Protein 8B4J (pdb70)

Solvent-accessible surface area: 7121 Å² total

Secondary structure (DSSP, 8-state):
-----TTHHHHHHH-HHHHH---S-EEEEEE----GGGGEEEEE-SSEEEEEEE-HHHHHHHHHHT--TT-EEEEEEEEEEEETTTTEEEEEEEEEEEEESSPPPS-SSPEEHHHHHHT-TTT--/--TTHHHHHHSS--

B-factor: mean 38.3, std 18.47, range [15.5, 118.21]

Nearest PDB structures (foldseek):
  8b4k-assembly2_B  TM=9.965E-01  e=1.216E-24  Saccharomyces cerevisiae
  5omb-assembly1_A  TM=9.905E-01  e=1.294E-24  Saccharomyces cerevisiae S288C
  5omb-assembly1_B  TM=9.896E-01  e=1.216E-24  Saccharomyces cerevisiae S288C
  8b4k-assembly3_C  TM=9.968E-01  e=9.413E-24  Saccharomyces cerevisiae
  5m1x-assembly1_A  TM=9.620E-01  e=3.463E-23  Saccharomyces cerevisiae S288C

Structure (mmCIF, N/CA/C/O backbone):
data_8B4J
#
_entry.id   8B4J
#
_cell.length_a   39.996
_cell.length_b   39.996
_cell.length_c   282.062
_cell.angle_alpha   90.000
_cell.angle_beta   90.000
_cell.angle_gamma   120.000
#
_symmetry.space_group_name_H-M   'P 65 2 2'
#
loop_
_entity.id
_entity.type
_entity.pdbx_description
1 polymer 'Replication factor A protein 1'
2 polymer 'DNA damage checkpoint protein LCD1'
3 non-polymer 1,2-ETHANEDIOL
4 non-polymer 'ZINC ION'
5 water water
#
loop_
_atom_site.group_PDB
_atom_site.id
_atom_site.type_symbol
_atom_site.label_atom_id
_atom_site.label_alt_id
_atom_site.label_comp_id
_atom_site.label_asym_id
_atom_site.label_entity_id
_atom_site.label_seq_id
_atom_site.pdbx_PDB_ins_code
_atom_site.Cartn_x
_atom_site.Cartn_y
_atom_site.Cartn_z
_atom_site.occupancy
_atom_site.B_iso_or_equiv
_atom_site.auth_seq_id
_atom_site.auth_comp_id
_atom_site.auth_asym_id
_atom_site.auth_atom_id
_atom_site.pdbx_PDB_model_num
ATOM 1 N N . SER A 1 5 ? 12.66457 22.00347 10.94314 1.000 88.51691 3 SER O N 1
ATOM 2 C CA . SER A 1 5 ? 12.82347 21.15064 9.76564 1.000 84.06252 3 SER O CA 1
ATOM 3 C C . SER A 1 5 ? 11.81377 21.56759 8.69273 1.000 77.54427 3 SER O C 1
ATOM 4 O O . SER A 1 5 ? 12.19724 21.96823 7.58297 1.000 81.73461 3 SER O O 1
ATOM 11 N N . VAL A 1 6 ? 10.53502 21.46064 9.05799 1.000 66.53467 4 VAL O N 1
ATOM 12 C CA . VAL A 1 6 ? 9.40054 21.84085 8.23166 1.000 58.47501 4 VAL O CA 1
ATOM 13 C C . VAL A 1 6 ? 8.34055 22.47551 9.08003 1.000 52.55437 4 VAL O C 1
ATOM 14 O O . VAL A 1 6 ? 8.12960 22.10661 10.25717 1.000 57.02514 4 VAL O O 1
ATOM 27 N N . GLN A 1 7 ? 7.58447 23.37017 8.44213 1.000 43.70755 5 GLN O N 1
ATOM 28 C CA . GLN A 1 7 ? 6.76312 24.17032 9.33213 1.000 39.66146 5 GLN O CA 1
ATOM 29 C C . GLN A 1 7 ? 5.31453 23.56892 9.33640 1.000 35.27481 5 GLN O C 1
ATOM 30 O O . GLN A 1 7 ? 4.61677 23.50841 8.29755 1.000 34.58633 5 GLN O O 1
ATOM 44 N N . LEU A 1 8 ? 4.81418 23.18495 10.51550 1.000 33.29711 6 LEU O N 1
ATOM 45 C CA . LEU A 1 8 ? 3.44304 22.68297 10.55431 1.000 29.41379 6 LEU O CA 1
ATOM 46 C C . LEU A 1 8 ? 2.43971 23.83752 10.55807 1.000 27.23799 6 LEU O C 1
ATOM 47 O O . LEU A 1 8 ? 2.76644 24.96684 10.89722 1.000 30.30010 6 LEU O O 1
ATOM 63 N N . SER A 1 9 ? 1.19194 23.52713 10.19745 1.000 25.08961 7 SER O N 1
ATOM 64 C CA . SER A 1 9 ? 0.11349 24.52047 10.23585 1.000 22.29657 7 SER O CA 1
ATOM 65 C C . SER A 1 9 ? -0.39603 24.65646 11.67489 1.000 21.30450 7 SER O C 1
ATOM 66 O O . SER A 1 9 ? -1.43108 24.11302 12.05666 1.000 22.62781 7 SER O O 1
ATOM 74 N N . ARG A 1 10 ? 0.37184 25.40682 12.46874 1.000 26.39046 8 ARG O N 1
ATOM 75 C CA . ARG A 1 10 ? 0.15860 25.40520 13.90932 1.000 25.69411 8 ARG O CA 1
ATOM 76 C C . ARG A 1 10 ? -1.25061 25.82200 14.29836 1.000 22.83592 8 ARG O C 1
ATOM 77 O O . ARG A 1 10 ? -1.71658 26.90204 13.94316 1.000 24.93138 8 ARG O O 1
ATOM 98 N N . GLY A 1 11 ? -1.89763 24.97441 15.09373 1.000 23.91024 9 GLY O N 1
ATOM 99 C CA . GLY A 1 11 ? -3.21849 25.30038 15.58112 1.000 26.51335 9 GLY O CA 1
ATOM 100 C C . GLY A 1 11 ? -4.30783 25.14971 14.54900 1.000 23.10336 9 GLY O C 1
ATOM 101 O O . GLY A 1 11 ? -5.46351 25.48448 14.82222 1.000 23.42830 9 GLY O O 1
ATOM 105 N N . ASP A 1 12 ? -4.00145 24.63221 13.36851 1.000 20.43323 10 ASP O N 1
ATOM 106 C CA . ASP A 1 12 ? -5.00779 24.64936 12.31558 1.000 20.15344 10 ASP O CA 1
ATOM 107 C C . ASP A 1 12 ? -6.21831 23.79319 12.66332 1.000 19.83374 10 ASP O C 1
ATOM 108 O O . ASP A 1 12 ? -7.32926 24.05292 12.15984 1.000 18.17765 10 ASP O O 1
ATOM 117 N N . PHE A 1 13 ? -6.04538 22.74361 13.47517 1.000 19.00792 11 PHE O N 1
ATOM 118 C CA . PHE A 1 13 ? -7.22246 21.95498 13.81933 1.000 18.70284 11 PHE O CA 1
ATOM 119 C C . PHE A 1 13 ? -8.24891 22.83698 14.54902 1.000 20.20887 11 PHE O C 1
ATOM 120 O O . PHE A 1 13 ? -9.48009 22.65439 14.41325 1.000 18.67520 11 PHE O O 1
ATOM 137 N N . HIS A 1 14 ? -7.76722 23.77576 15.36658 1.000 20.41124 12 HIS O N 1
ATOM 138 C CA . HIS A 1 14 ? -8.64114 24.71148 16.04416 1.000 19.69738 12 HIS O CA 1
ATOM 139 C C . HIS A 1 14 ? -9.36523 25.57893 15.01494 1.000 21.23938 12 HIS O C 1
ATOM 140 O O . HIS A 1 14 ? -10.57135 25.81671 15.12904 1.000 22.22821 12 HIS O O 1
ATOM 154 N N . SER A 1 15 ? -8.63576 26.08330 14.02091 1.000 20.04055 13 SER O N 1
ATOM 155 C CA . SER A 1 15 ? -9.25861 26.86093 12.94400 1.000 18.46038 13 SER O CA 1
ATOM 156 C C . SER A 1 15 ? -10.33258 26.09691 12.20920 1.000 18.71683 13 SER O C 1
ATOM 157 O O . SER A 1 15 ? -11.40951 26.64628 11.91383 1.000 18.56153 13 SER O O 1
ATOM 165 N N . ILE A 1 16 ? -10.05988 24.83694 11.87161 1.000 18.40170 14 ILE O N 1
ATOM 166 C CA . ILE A 1 16 ? -11.02966 24.06829 11.09921 1.000 18.29883 14 ILE O CA 1
ATOM 167 C C . ILE A 1 16 ? -12.37504 24.05033 11.80330 1.000 19.42614 14 ILE O C 1
ATOM 168 O O . ILE A 1 16 ? -13.42442 24.08405 11.16089 1.000 20.47649 14 ILE O O 1
ATOM 184 N N . PHE A 1 17 ? -12.38111 23.91843 13.13901 1.000 17.86492 15 PHE O N 1
ATOM 185 C CA . PHE A 1 17 ? -13.63139 23.71775 13.84736 1.000 20.83841 15 PHE O CA 1
ATOM 186 C C . PHE A 1 17 ? -14.16152 24.98060 14.49938 1.000 24.40667 15 PHE O C 1
ATOM 187 O O . PHE A 1 17 ? -15.21024 24.91384 15.14104 1.000 27.36625 15 PHE O O 1
ATOM 204 N N . THR A 1 18 ? -13.50971 26.13730 14.31261 1.000 23.50184 16 THR O N 1
ATOM 205 C CA . THR A 1 18 ? -14.02549 27.40146 14.83931 1.000 20.57091 16 THR O CA 1
ATOM 206 C C . THR A 1 18 ? -14.28992 28.44405 13.75922 1.000 27.10835 16 THR O C 1
ATOM 207 O O . THR A 1 18 ? -14.96730 29.43619 14.04914 1.000 30.06992 16 THR O O 1
ATOM 218 N N . ASN A 1 19 ? -13.76316 28.27694 12.54906 1.000 25.10479 17 ASN O N 1
ATOM 219 C CA . ASN A 1 19 ? -13.90781 29.25871 11.46964 1.000 24.31631 17 ASN O CA 1
ATOM 220 C C . ASN A 1 19 ? -14.64021 28.59734 10.30658 1.000 25.14068 17 ASN O C 1
ATOM 221 O O . ASN A 1 19 ? -14.17410 27.58312 9.80389 1.000 21.49324 17 ASN O O 1
ATOM 232 N N . LYS A 1 20 ? -15.77577 29.16767 9.88334 1.000 24.79574 18 LYS O N 1
ATOM 233 C CA . LYS A 1 20 ? -16.56926 28.45071 8.89444 1.000 26.94308 18 LYS O CA 1
ATOM 234 C C . LYS A 1 20 ? -15.89314 28.41362 7.53054 1.000 26.22259 18 LYS O C 1
ATOM 235 O O . LYS A 1 20 ? -15.98866 27.39468 6.84176 1.000 23.80437 18 LYS O O 1
ATOM 254 N N . GLN A 1 21 ? -15.13921 29.44921 7.14590 1.000 25.22234 19 GLN O N 1
ATOM 255 C CA . GLN A 1 21 ? -14.39836 29.37734 5.88546 1.000 30.82074 19 GLN O CA 1
ATOM 256 C C . GLN A 1 21 ? -13.41773 28.20394 5.87498 1.000 22.94886 19 GLN O C 1
ATOM 257 O O . GLN A 1 21 ? -13.29968 27.48440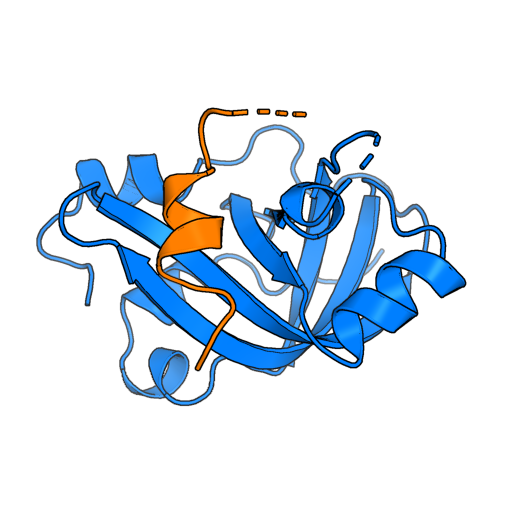 4.87667 1.000 23.61890 19 GLN O O 1
ATOM 261 N N . ARG A 1 22 ? -12.68758 27.98956 6.97985 1.000 23.64443 20 ARG O N 1
ATOM 262 C CA . ARG A 1 22 ? -11.74589 26.88114 7.07234 1.000 18.29229 20 ARG O CA 1
ATOM 263 C C . ARG A 1 22 ? -12.47384 25.54419 7.12339 1.000 18.19366 20 ARG O C 1
ATOM 264 O O . ARG A 1 22 ? -12.04698 24.57089 6.48374 1.000 18.08648 20 ARG O O 1
ATOM 285 N N . TYR A 1 23 ? -13.56403 25.46998 7.88807 1.000 18.91418 21 TYR O N 1
ATOM 286 C CA . TYR A 1 23 ? -14.37261 24.26048 7.93597 1.000 17.81147 21 TYR O CA 1
ATOM 287 C C . TYR A 1 23 ? -14.80964 23.84305 6.54488 1.000 18.32403 21 TYR O C 1
ATOM 288 O O . TYR A 1 23 ? -14.81147 22.65700 6.21044 1.000 19.40924 21 TYR O O 1
ATOM 306 N N . ASP A 1 24 ? -15.22268 24.81155 5.73084 1.000 19.08564 22 ASP O N 1
ATOM 307 C CA . ASP A 1 24 ? -15.74445 24.52783 4.41108 1.000 20.57909 22 ASP O CA 1
ATOM 308 C C . ASP A 1 24 ? -14.67039 24.14105 3.42158 1.000 21.77345 22 ASP O C 1
ATOM 309 O O . ASP A 1 24 ? -15.01683 23.62360 2.36311 1.000 24.09763 22 ASP O O 1
ATOM 318 N N . ASN A 1 25 ? -13.38784 24.36194 3.71498 1.000 20.39066 23 ASN O N 1
ATOM 319 C CA . ASN A 1 25 ? -12.30281 23.94674 2.81145 1.000 20.84532 23 ASN O CA 1
ATOM 320 C C . ASN A 1 25 ? -11.04868 23.65281 3.62196 1.000 17.68897 23 ASN O C 1
ATOM 321 O O . ASN A 1 25 ? -10.08074 24.42740 3.61837 1.000 21.75759 23 ASN O O 1
ATOM 332 N N . PRO A 1 26 ? -11.04185 22.55210 4.35389 1.000 17.94058 24 PRO O N 1
ATOM 333 C CA . PRO A 1 26 ? -9.98476 22.28348 5.33477 1.000 17.15729 24 PRO O CA 1
ATOM 334 C C . PRO A 1 26 ? -8.78621 21.57986 4.71207 1.000 20.46553 24 PRO O C 1
ATOM 335 O O . PRO A 1 26 ? -8.38433 20.48600 5.12306 1.000 19.26944 24 PRO O O 1
ATOM 346 N N . THR A 1 27 ? -8.21374 22.19847 3.70884 1.000 18.86755 25 THR O N 1
ATOM 347 C CA . THR A 1 27 ? -7.16280 21.57800 2.92747 1.000 17.52604 25 THR O CA 1
ATOM 348 C C . THR A 1 27 ? -5.93227 22.46904 2.95718 1.000 21.39355 25 THR O C 1
ATOM 349 O O . THR A 1 27 ? -5.96349 23.65160 3.34419 1.000 21.26116 25 THR O O 1
ATOM 360 N N . GLY A 1 28 ? -4.80766 21.84814 2.64869 1.000 18.02260 26 GLY O N 1
ATOM 361 C CA . GLY A 1 28 ? -3.52924 22.53063 2.57201 1.000 18.21750 26 GLY O CA 1
ATOM 362 C C . GLY A 1 28 ? -2.75337 22.54605 3.87715 1.000 16.65620 26 GLY O C 1
ATOM 363 O O . GLY A 1 28 ? -1.61302 23.05214 3.90458 1.000 20.51830 26 GLY O O 1
ATOM 367 N N . GLY A 1 29 ? -3.34445 22.03063 4.94706 1.000 19.03314 27 GLY O N 1
ATOM 368 C CA . GLY A 1 29 ? -2.66347 21.97803 6.20920 1.000 17.49378 27 GLY O CA 1
ATOM 369 C C . GLY A 1 29 ? -1.53401 20.97028 6.18842 1.000 18.15078 27 GLY O C 1
ATOM 370 O O . GLY A 1 29 ? -1.60860 19.90232 5.58465 1.000 19.36266 27 GLY O O 1
ATOM 374 N N . VAL A 1 30 ? -0.48065 21.33701 6.87794 1.000 17.40074 28 VAL O N 1
ATOM 375 C CA . VAL A 1 30 ? 0.70831 20.50426 7.04682 1.000 17.54095 28 VAL O CA 1
ATOM 376 C C . VAL A 1 30 ? 0.70744 20.00720 8.48823 1.000 20.44533 28 VAL O C 1
ATOM 377 O O . VAL A 1 30 ? 0.79632 20.80604 9.42989 1.000 18.67297 28 VAL O O 1
ATOM 390 N N . TYR A 1 31 ? 0.63982 18.68599 8.65084 1.000 16.47998 29 TYR O N 1
ATOM 391 C CA . TYR A 1 31 ? 0.43422 18.05155 9.94383 1.000 15.62078 29 TYR O CA 1
ATOM 392 C C . TYR A 1 31 ? 1.45051 16.93553 10.08621 1.000 18.37609 29 TYR O C 1
ATOM 393 O O . TYR A 1 31 ? 1.96028 16.39457 9.09796 1.000 19.97767 29 TYR O O 1
ATOM 411 N N . GLN A 1 32 ? 1.70885 16.54273 11.34072 1.000 18.75492 30 GLN O N 1
ATOM 412 C CA . GLN A 1 32 ? 2.61294 15.44956 11.61563 1.000 21.29244 30 GLN O CA 1
ATOM 413 C C . GLN A 1 32 ? 1.84075 14.25421 12.17094 1.000 19.77620 30 GLN O C 1
ATOM 414 O O . GLN A 1 32 ? 0.93988 14.40859 12.99743 1.000 24.03596 30 GLN O O 1
ATOM 428 N N . VAL A 1 33 ? 2.16602 13.06105 11.66105 1.000 20.82461 31 VAL O N 1
ATOM 429 C CA . VAL A 1 33 ? 1.51172 11.85014 12.17097 1.000 22.25326 31 VAL O CA 1
ATOM 430 C C . VAL A 1 33 ? 1.93350 11.64515 13.61848 1.000 26.25251 31 VAL O C 1
ATOM 431 O O . VAL A 1 33 ? 3.12283 11.61053 13.94839 1.000 25.65488 31 VAL O O 1
ATOM 444 N N . TYR A 1 34 ? 0.94885 11.54553 14.50742 1.000 24.86582 32 TYR O N 1
ATOM 445 C CA . TYR A 1 34 ? 1.14103 11.43725 15.95656 1.000 25.13079 32 TYR O CA 1
ATOM 446 C C . TYR A 1 34 ? 1.07140 9.99303 16.42819 1.000 29.52241 32 TYR O C 1
ATOM 447 O O . TYR A 1 34 ? 1.86870 9.57520 17.27936 1.000 31.03386 32 TYR O O 1
ATOM 465 N N . ASN A 1 35 ? 0.20788 9.18899 15.81359 1.000 28.91483 33 ASN O N 1
ATOM 466 C CA . ASN A 1 35 ? 0.13178 7.78314 16.15905 1.000 33.90386 33 ASN O CA 1
ATOM 467 C C . ASN A 1 35 ? -0.61594 7.05771 15.05778 1.000 31.84248 33 ASN O C 1
ATOM 468 O O . ASN A 1 35 ? -1.38937 7.66839 14.29627 1.000 27.48278 33 ASN O O 1
ATOM 472 N N . THR A 1 36 ? -0.33448 5.75884 14.95547 1.000 33.60561 34 THR O N 1
ATOM 473 C CA . THR A 1 36 ? -1.04494 4.87121 14.05482 1.000 33.24236 34 THR O CA 1
ATOM 474 C C . THR A 1 36 ? -1.34298 3.59960 14.82252 1.000 38.86012 34 THR O C 1
ATOM 475 O O . THR A 1 36 ? -0.72208 3.32572 15.84602 1.000 43.01230 34 THR O O 1
ATOM 486 N N . ARG A 1 37 ? -2.26725 2.81908 14.28758 1.000 39.23434 35 ARG O N 1
ATOM 487 C CA . ARG A 1 37 ? -2.73660 1.58225 14.90382 1.000 46.30269 35 ARG O CA 1
ATOM 488 C C . ARG A 1 37 ? -2.15965 0.39177 14.15110 1.000 51.72574 35 ARG O C 1
ATOM 489 O O . ARG A 1 37 ? -1.90411 0.46448 12.94670 1.000 52.00902 35 ARG O O 1
ATOM 510 N N . LYS A 1 38 ? -1.96390 -0.70896 14.86812 1.000 67.25667 36 LYS O N 1
ATOM 511 C CA . LYS A 1 38 ? -1.33473 -1.88580 14.28477 1.000 65.28305 36 LYS O CA 1
ATOM 512 C C . LYS A 1 38 ? -2.33159 -2.74509 13.51751 1.000 61.86123 36 LYS O C 1
ATOM 513 O O . LYS A 1 38 ? -3.43769 -3.00085 13.98585 1.000 63.31212 36 LYS O O 1
ATOM 517 N N . SER A 1 44 ? -10.78542 -4.40424 10.09482 1.000 74.53225 42 SER O N 1
ATOM 518 C CA . SER A 1 44 ? -9.62515 -4.03822 9.29491 1.000 73.02721 42 SER O CA 1
ATOM 519 C C . SER A 1 44 ? -9.60091 -2.53329 9.03437 1.000 73.62184 42 SER O C 1
ATOM 520 O O . SER A 1 44 ? -8.52541 -1.95383 8.88923 1.000 75.64134 42 SER O O 1
ATOM 527 N N . ASN A 1 45 ? -10.78152 -1.89930 8.96858 1.000 72.27380 43 ASN O N 1
ATOM 528 C CA . ASN A 1 45 ? -10.84319 -0.46951 8.66394 1.000 71.36781 43 ASN O CA 1
ATOM 529 C C . ASN A 1 45 ? -10.30858 0.39333 9.80697 1.000 66.24481 43 ASN O C 1
ATOM 530 O O . ASN A 1 45 ? -10.04921 1.58821 9.59574 1.000 57.76299 43 ASN O O 1
ATOM 541 N N . ARG A 1 46 ? -10.09799 -0.18766 10.99592 1.000 64.08359 44 ARG O N 1
ATOM 542 C CA . ARG A 1 46 ? -9.46848 0.56336 12.07847 1.000 55.11792 44 ARG O CA 1
ATOM 543 C C . ARG A 1 46 ? -8.05063 0.98801 11.74954 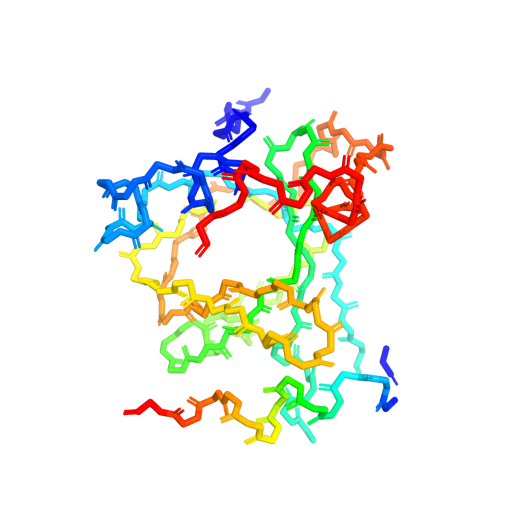1.000 50.21356 44 ARG O C 1
ATOM 544 O O . ARG A 1 46 ? -7.56732 1.97015 12.31728 1.000 47.75741 44 ARG O O 1
ATOM 565 N N . LYS A 1 47 ? -7.35429 0.26153 10.86349 1.000 61.13320 45 LYS O N 1
ATOM 566 C CA . LYS A 1 47 ? -6.00619 0.67824 10.47264 1.000 53.81757 45 LYS O CA 1
ATOM 567 C C . LYS A 1 47 ? -6.01313 2.09892 9.92498 1.000 50.56119 45 LYS O C 1
ATOM 568 O O . LYS A 1 47 ? -5.04864 2.85553 10.12010 1.000 45.10048 45 LYS O O 1
ATOM 572 N N . ASN A 1 48 ? -7.10572 2.49048 9.27178 1.000 43.45588 46 ASN O N 1
ATOM 573 C CA . ASN A 1 48 ? -7.13078 3.76451 8.57346 1.000 33.18935 46 ASN O CA 1
ATOM 574 C C . ASN A 1 48 ? -7.40557 4.94500 9.48684 1.000 28.83127 46 ASN O C 1
ATOM 575 O O . ASN A 1 48 ? -7.39109 6.08240 9.02796 1.000 26.34325 46 ASN O O 1
ATOM 586 N N . LEU A 1 49 ? -7.68034 4.70866 10.75700 1.000 30.58814 47 LEU O N 1
ATOM 587 C CA . LEU A 1 49 ? -7.85697 5.79182 11.70461 1.000 29.35096 47 LEU O CA 1
ATOM 588 C C . LEU A 1 49 ? -6.51240 6.09908 12.33897 1.000 28.61870 47 LEU O C 1
ATOM 589 O O . LEU A 1 49 ? -5.90861 5.21384 12.96571 1.000 32.84561 47 LEU O O 1
ATOM 605 N N . ILE A 1 50 ? -6.02965 7.33243 12.15517 1.000 25.87952 48 ILE O N 1
ATOM 606 C CA . ILE A 1 50 ? -4.73437 7.74583 12.66502 1.000 25.35398 48 ILE O CA 1
ATOM 607 C C . ILE A 1 50 ? -4.92098 8.96905 13.55360 1.000 24.13765 48 ILE O C 1
ATOM 608 O O . ILE A 1 50 ? -6.00373 9.54919 13.63534 1.000 24.28687 48 ILE O O 1
ATOM 624 N N . MET A 1 51 ? -3.85833 9.30350 14.28032 1.000 24.32364 49 MET O N 1
ATOM 625 C CA . MET A 1 51 ? -3.80511 10.54337 15.03815 1.000 23.18795 49 MET O CA 1
ATOM 626 C C . MET A 1 51 ? -2.79964 11.46339 14.37479 1.000 21.31324 49 MET O C 1
ATOM 627 O O . MET A 1 51 ? -1.70363 11.01951 14.01516 1.000 24.12004 49 MET O O 1
ATOM 641 N N . ILE A 1 52 ? -3.17669 12.74487 14.21450 1.000 20.48302 50 ILE O N 1
ATOM 642 C CA . ILE A 1 52 ? -2.32714 13.74812 13.57693 1.000 20.75806 50 ILE O CA 1
ATOM 643 C C . ILE A 1 52 ? -2.18173 14.94212 14.51862 1.000 21.32454 50 ILE O C 1
ATOM 644 O O . ILE A 1 52 ? -2.99010 15.15608 15.42784 1.000 21.80850 50 ILE O O 1
ATOM 660 N N . SER A 1 53 ? -1.11851 15.71249 14.29527 1.000 20.10545 51 SER O N 1
ATOM 661 C CA . SER A 1 53 ? -0.74552 16.82729 15.16833 1.000 21.31710 51 SER O CA 1
ATOM 662 C C . SER A 1 53 ? -0.51728 18.06442 14.31458 1.000 21.42474 51 SER O C 1
ATOM 663 O O . SER A 1 53 ? 0.07857 17.97963 13.22658 1.000 21.70089 51 SER O O 1
ATOM 671 N N . ASP A 1 54 ? -1.06089 19.20250 14.76227 1.000 20.60454 52 ASP O N 1
ATOM 672 C CA . ASP A 1 54 ? -0.76882 20.46515 14.08330 1.000 18.75176 52 ASP O CA 1
ATOM 673 C C . ASP A 1 54 ? 0.31932 21.25736 14.78652 1.000 22.71849 52 ASP O C 1
ATOM 674 O O . ASP A 1 54 ? 0.55831 22.42074 14.45008 1.000 25.25051 52 ASP O O 1
ATOM 683 N N . GLY A 1 55 ? 0.95405 20.67197 15.78853 1.000 20.80911 53 GLY O N 1
ATOM 684 C CA . GLY A 1 55 ? 1.98435 21.32767 16.53500 1.000 24.11884 53 GLY O CA 1
ATOM 685 C C . GLY A 1 55 ? 1.52147 21.84849 17.86311 1.000 27.20058 53 GLY O C 1
ATOM 686 O O . GLY A 1 55 ? 2.34042 21.99489 18.77882 1.000 30.93225 53 GLY O O 1
ATOM 690 N N . ILE A 1 56 ? 0.22867 22.06393 18.00023 1.000 24.00772 54 ILE O N 1
ATOM 691 C CA . ILE A 1 56 ? -0.38681 22.51593 19.23811 1.000 22.70975 54 ILE O CA 1
ATOM 692 C C . ILE A 1 56 ? -1.41215 21.49529 19.71000 1.000 22.93238 54 ILE O C 1
ATOM 693 O O . ILE A 1 56 ? -1.44878 21.11902 20.90580 1.000 27.29230 54 ILE O O 1
ATOM 709 N N . TYR A 1 57 ? -2.26847 21.03022 18.78149 1.000 21.61062 55 TYR O N 1
ATOM 710 C CA . TYR A 1 57 ? -3.33879 20.07843 19.04428 1.000 21.09968 55 TYR O CA 1
ATOM 711 C C . TYR A 1 57 ? -3.09194 18.78438 18.29235 1.000 21.85904 55 TYR O C 1
ATOM 712 O O . TYR A 1 57 ? -2.42480 18.78216 17.24830 1.000 21.94737 55 TYR O O 1
ATOM 730 N N . HIS A 1 58 ? -3.58261 17.67264 18.84222 1.000 21.94827 56 HIS O N 1
ATOM 731 C CA . HIS A 1 58 ? -3.69887 16.45762 18.03967 1.000 20.16586 56 HIS O CA 1
ATOM 732 C C . HIS A 1 58 ? -5.17062 16.07260 17.92440 1.000 21.67519 56 HIS O C 1
ATOM 733 O O . HIS A 1 58 ? -5.99305 16.38946 18.80247 1.000 20.81750 56 HIS O O 1
ATOM 747 N N . MET A 1 59 ? -5.48477 15.36551 16.84279 1.000 20.09865 57 MET O N 1
ATOM 748 C CA . MET A 1 59 ? -6.84875 14.94098 16.59571 1.000 20.30845 57 MET O CA 1
ATOM 749 C C . MET A 1 59 ? -6.83127 13.68023 15.74925 1.000 22.12552 57 MET O C 1
ATOM 750 O O . MET A 1 59 ? -5.82398 13.36140 15.10682 1.000 20.21824 57 MET O O 1
ATOM 764 N N . LYS A 1 60 ? -7.98495 13.00818 15.71287 1.000 20.47500 58 LYS O N 1
ATOM 765 C CA . LYS A 1 60 ? -8.14912 11.80855 14.90922 1.000 20.78447 58 LYS O CA 1
ATOM 766 C C . LYS A 1 60 ? -8.45285 12.14960 13.46583 1.000 19.81068 58 LYS O C 1
ATOM 767 O O . LYS A 1 60 ? -9.12351 13.14325 13.15690 1.000 18.74017 58 LYS O O 1
ATOM 786 N N . ALA A 1 61 ? -7.89781 11.34135 12.57492 1.000 18.88649 59 ALA O N 1
ATOM 787 C CA . ALA A 1 61 ? -8.14152 11.47187 11.15210 1.000 18.64672 59 ALA O CA 1
ATOM 788 C C . ALA A 1 61 ? -8.47492 10.11008 10.59779 1.000 21.36358 59 ALA O C 1
ATOM 789 O O . ALA A 1 61 ? -7.81648 9.13027 10.92980 1.000 23.15313 59 ALA O O 1
ATOM 796 N N . LEU A 1 62 ? -9.50226 10.02899 9.78156 1.000 18.13700 60 LEU O N 1
ATOM 797 C CA . LEU A 1 62 ? -9.86541 8.77904 9.10579 1.000 20.12383 60 LEU O CA 1
ATOM 798 C C . LEU A 1 62 ? -9.42815 8.89488 7.65437 1.000 19.99369 60 LEU O C 1
ATOM 799 O O . LEU A 1 62 ? -9.93209 9.74814 6.92436 1.000 20.02292 60 LEU O O 1
ATOM 815 N N . LEU A 1 63 ? -8.50295 8.03065 7.24332 1.000 19.87398 61 LEU O N 1
ATOM 816 C CA . LEU A 1 63 ? -8.05014 8.00022 5.86451 1.000 22.45713 61 LEU O CA 1
ATOM 817 C C . LEU A 1 63 ? -8.99512 7.15326 5.03008 1.000 22.95413 61 LEU O C 1
ATOM 818 O O . LEU A 1 63 ? -9.30952 6.00922 5.39642 1.000 25.72655 61 LEU O O 1
ATOM 834 N N . ARG A 1 64 ? -9.40881 7.69987 3.88197 1.000 22.18169 62 ARG O N 1
ATOM 835 C CA . ARG A 1 64 ? -10.30498 7.02442 2.94937 1.000 23.21535 62 ARG O CA 1
ATOM 836 C C . ARG A 1 64 ? -9.75597 7.13290 1.53513 1.000 25.81459 62 ARG O C 1
ATOM 837 O O . ARG A 1 64 ? -8.93213 7.99503 1.23869 1.000 24.71055 62 ARG O O 1
ATOM 858 N N . ASN A 1 65 ? -10.23306 6.24752 0.65171 1.000 26.81301 63 ASN O N 1
ATOM 859 C CA . ASN A 1 65 ? -9.95590 6.37800 -0.79241 1.000 32.93367 63 ASN O CA 1
ATOM 860 C C . ASN A 1 65 ? -8.45016 6.48190 -1.03388 1.000 26.86723 63 ASN O C 1
ATOM 861 O O . ASN A 1 65 ? -7.70475 5.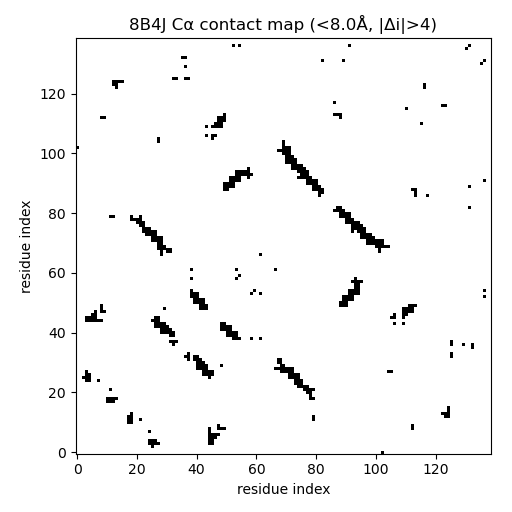58661 -0.59639 1.000 25.82803 63 ASN O O 1
ATOM 872 N N . GLN A 1 66 ? -7.98166 7.45503 -1.82992 1.000 26.75498 64 GLN O N 1
ATOM 873 C CA . GLN A 1 66 ? -6.56942 7.47833 -2.18807 1.000 30.07194 64 GLN O CA 1
ATOM 874 C C . GLN A 1 66 ? -5.69362 7.58906 -0.95591 1.000 26.02709 64 GLN O C 1
ATOM 875 O O . GLN A 1 66 ? -4.58479 7.05835 -0.95556 1.000 25.41379 64 GLN O O 1
ATOM 879 N N . ALA A 1 67 ? -6.15289 8.30370 0.09568 1.000 22.29274 65 ALA O N 1
ATOM 880 C CA . ALA A 1 67 ? -5.36479 8.41823 1.32282 1.000 21.72843 65 ALA O CA 1
ATOM 881 C C . ALA A 1 67 ? -5.17852 7.07733 2.02419 1.000 21.11118 65 ALA O C 1
ATOM 882 O O . ALA A 1 67 ? -4.09791 6.79438 2.57259 1.000 20.70212 65 ALA O O 1
ATOM 889 N N . ALA A 1 68 ? -6.19471 6.21947 1.98870 1.000 23.83308 66 ALA O N 1
ATOM 890 C CA . ALA A 1 68 ? -6.02253 4.87962 2.52472 1.000 23.50599 66 ALA O CA 1
ATOM 891 C C . ALA A 1 68 ? -5.05450 4.07039 1.65955 1.000 24.86763 66 ALA O C 1
ATOM 892 O O . ALA A 1 68 ? -4.28470 3.25887 2.18420 1.000 29.54175 66 ALA O O 1
ATOM 899 N N . SER A 1 69 ? -5.06994 4.27778 0.33780 1.000 27.33941 67 SER O N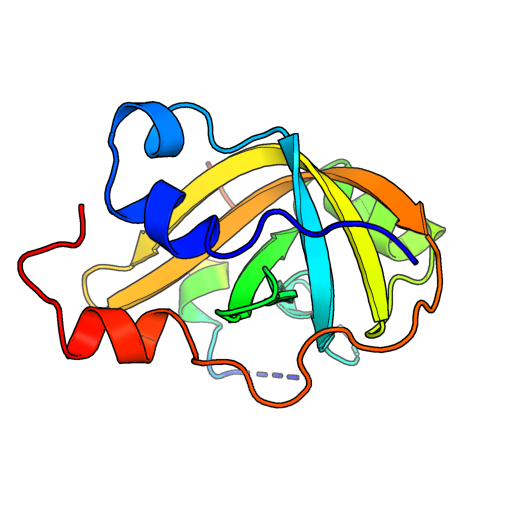 1
ATOM 900 C CA . SER A 1 69 ? -4.12990 3.53666 -0.49230 1.000 27.00569 67 SER O CA 1
ATOM 901 C C . SER A 1 69 ? -2.70706 3.97760 -0.20190 1.000 29.01590 67 SER O C 1
ATOM 902 O O . SER A 1 69 ? -1.78296 3.15486 -0.14667 1.000 30.55666 67 SER O O 1
ATOM 910 N N . LYS A 1 70 ? -2.51943 5.28200 -0.03743 1.000 25.21377 68 LYS O N 1
ATOM 911 C CA . LYS A 1 70 ? -1.20234 5.84322 0.20110 1.000 23.56551 68 LYS O CA 1
ATOM 912 C C . LYS A 1 70 ? -0.67856 5.44974 1.57110 1.000 25.90965 68 LYS O C 1
ATOM 913 O O . LYS A 1 70 ? 0.51314 5.18936 1.72578 1.000 26.58055 68 LYS O O 1
ATOM 932 N N . PHE A 1 71 ? -1.55789 5.35749 2.56742 1.000 25.11527 69 PHE O N 1
ATOM 933 C CA . PHE A 1 71 ? -1.15600 4.83284 3.87198 1.000 27.33691 69 PHE O CA 1
ATOM 934 C C . PHE A 1 71 ? -0.46708 3.48575 3.73177 1.000 29.41073 69 PHE O C 1
ATOM 935 O O . PHE A 1 71 ? 0.54571 3.22479 4.39398 1.000 35.29043 69 PHE O O 1
ATOM 952 N N . GLN A 1 72 ? -0.97610 2.61250 2.84895 1.000 29.52016 70 GLN O N 1
ATOM 953 C CA . GLN A 1 72 ? -0.35139 1.31351 2.64694 1.000 31.50745 70 GLN O CA 1
ATOM 954 C C . GLN A 1 72 ? 0.94475 1.45666 1.85761 1.000 31.41891 70 GLN O C 1
ATOM 955 O O . GLN A 1 72 ? 1.98859 0.89641 2.21837 1.000 35.17960 70 GLN O O 1
ATOM 969 N N . SER A 1 73 ? 0.89352 2.18641 0.75500 1.000 30.10738 71 SER O N 1
ATOM 970 C CA . SER A 1 73 ? 2.05336 2.18529 -0.12496 1.000 30.41332 71 SER O CA 1
ATOM 971 C C . SER A 1 73 ? 3.24139 2.91510 0.49677 1.000 33.79792 71 SER O C 1
ATOM 972 O O . SER A 1 73 ? 4.38980 2.56408 0.18760 1.000 35.00758 71 SER O O 1
ATOM 980 N N . MET A 1 74 ? 3.00164 3.87636 1.40813 1.000 31.09422 72 MET O N 1
ATOM 981 C CA . MET A 1 74 ? 4.08655 4.63286 2.03652 1.000 31.18206 72 MET O CA 1
ATOM 982 C C . MET A 1 74 ? 4.50785 4.13946 3.42377 1.000 32.72213 72 MET O C 1
ATOM 983 O O . MET A 1 74 ? 5.46827 4.67616 3.98131 1.000 36.64011 72 MET O O 1
ATOM 997 N N . GLU A 1 75 ? 3.82358 3.17165 4.02477 1.000 32.13973 73 GLU O N 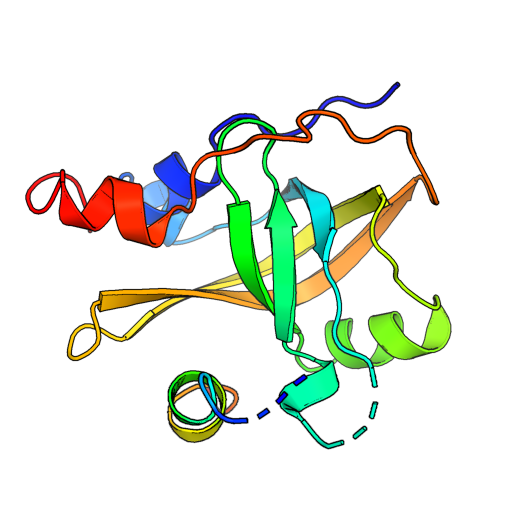1
ATOM 998 C CA . GLU A 1 75 ? 4.18636 2.71444 5.37530 1.000 29.13410 73 GLU O CA 1
ATOM 999 C C . GLU A 1 75 ? 4.20359 3.92054 6.33279 1.000 30.89166 73 GLU O C 1
ATOM 1000 O O . GLU A 1 75 ? 5.15202 4.14451 7.08196 1.000 33.35900 73 GLU O O 1
ATOM 1004 N N . LEU A 1 76 ? 3.13646 4.71873 6.24697 1.000 31.14316 74 LEU O N 1
ATOM 1005 C CA . LEU A 1 76 ? 2.98410 5.94813 7.02715 1.000 29.89033 74 LEU O CA 1
ATOM 1006 C C . LEU A 1 76 ? 3.09122 5.65630 8.52118 1.000 34.61037 74 LEU O C 1
ATOM 1007 O O . LEU A 1 76 ? 2.44545 4.73054 9.01420 1.000 32.39139 74 LEU O O 1
ATOM 1023 N N . GLN A 1 77 ? 3.89728 6.44964 9.24139 1.000 28.52373 75 GLN O N 1
ATOM 1024 C CA . GLN A 1 77 ? 4.17632 6.20857 10.65770 1.000 31.26915 75 GLN O CA 1
ATOM 1025 C C . GLN A 1 77 ? 4.29246 7.50229 11.45190 1.000 30.89519 75 GLN O C 1
ATOM 1026 O O . GLN A 1 77 ? 4.50134 8.58189 10.89481 1.000 29.49388 75 GLN O O 1
ATOM 1040 N N . ARG A 1 78 ? 4.18832 7.37531 12.78320 1.000 30.61631 76 ARG O N 1
ATOM 1041 C CA . ARG A 1 78 ? 4.42957 8.51204 13.67297 1.000 26.57286 76 ARG O CA 1
ATOM 1042 C C . ARG A 1 78 ? 5.72136 9.22629 13.27338 1.000 30.27139 76 ARG O C 1
ATOM 1043 O O . ARG A 1 78 ? 6.76138 8.58932 13.07137 1.000 32.04686 76 ARG O O 1
ATOM 1064 N N . GLY A 1 79 ? 5.64074 10.55293 13.12752 1.000 29.25849 77 GLY O N 1
ATOM 1065 C CA . GLY A 1 79 ? 6.75852 11.39103 12.76295 1.000 29.42922 77 GLY O CA 1
ATOM 1066 C C . GLY A 1 79 ? 6.69695 11.86392 11.32260 1.000 30.01831 77 GLY O C 1
ATOM 1067 O O . GLY A 1 79 ? 7.20258 12.94716 11.00863 1.000 27.88356 77 GLY O O 1
ATOM 1071 N N . ASP A 1 80 ? 6.08634 11.07253 10.45564 1.000 26.00589 78 ASP O N 1
ATOM 1072 C CA . ASP A 1 80 ? 5.86789 11.49984 9.06949 1.000 24.92548 78 ASP O CA 1
ATOM 1073 C C . ASP A 1 80 ? 5.09451 12.82482 9.01532 1.000 22.87416 78 ASP O C 1
ATOM 1074 O O . ASP A 1 80 ? 4.09899 13.02757 9.73709 1.000 23.47320 78 ASP O O 1
ATOM 1083 N N . ILE A 1 81 ? 5.47569 13.71564 8.08347 1.000 20.31765 79 ILE O N 1
ATOM 1084 C CA . ILE A 1 81 ? 4.76787 14.98139 7.89741 1.000 18.95748 79 ILE O CA 1
ATOM 1085 C C . ILE A 1 81 ? 4.04707 14.90716 6.56420 1.000 17.71923 79 ILE O C 1
ATOM 1086 O O . ILE A 1 81 ? 4.64752 14.47955 5.56684 1.000 18.69824 79 ILE O O 1
ATOM 1102 N N . ILE A 1 82 ? 2.75996 15.26323 6.56735 1.000 18.43355 80 ILE O N 1
ATOM 1103 C CA . ILE A 1 82 ? 1.90257 15.20264 5.39756 1.000 16.64699 80 ILE O CA 1
ATOM 1104 C C . ILE A 1 82 ? 1.22972 16.54398 5.17548 1.000 16.71307 80 ILE O C 1
ATOM 1105 O O . ILE A 1 82 ? 1.11875 17.37218 6.08461 1.000 19.00547 80 ILE O O 1
ATOM 1121 N N . ARG A 1 83 ? 0.75362 16.73996 3.94355 1.000 16.91925 81 ARG O N 1
ATOM 1122 C CA . ARG A 1 83 ? -0.07741 17.87721 3.59783 1.000 16.23475 81 ARG O CA 1
ATOM 1123 C C . ARG A 1 83 ? -1.40837 17.32965 3.13797 1.000 16.96087 81 ARG O C 1
ATOM 1124 O O . ARG A 1 83 ? -1.46904 16.54117 2.18391 1.000 19.31181 81 ARG O O 1
ATOM 1145 N N . VAL A 1 84 ? -2.46877 17.69997 3.82884 1.000 17.89840 82 VAL O N 1
ATOM 1146 C CA . VAL A 1 84 ? -3.80326 17.22664 3.45306 1.000 17.30218 82 VAL O CA 1
ATOM 1147 C C . VAL A 1 84 ? -4.30235 17.98760 2.22170 1.000 18.88883 82 VAL O C 1
ATOM 1148 O O . VAL A 1 84 ? -4.24375 19.22780 2.17614 1.000 20.19941 82 VAL O O 1
ATOM 1161 N N . ILE A 1 85 ? -4.77078 17.24729 1.19598 1.000 16.61141 83 ILE O N 1
ATOM 1162 C CA . ILE A 1 85 ? -5.18111 17.80787 -0.07925 1.000 17.28258 83 ILE O CA 1
ATOM 1163 C C . ILE A 1 85 ? -6.69554 17.77703 -0.26014 1.000 16.23725 83 ILE O C 1
ATOM 1164 O O . ILE A 1 85 ? -7.25452 18.66114 -0.92744 1.000 21.18191 83 ILE O O 1
ATOM 1180 N N . ILE A 1 86 ? -7.34562 16.69845 0.15788 1.000 16.97921 84 ILE O N 1
ATOM 1181 C CA . ILE A 1 86 ? -8.79791 16.53376 0.05087 1.000 18.62876 84 ILE O CA 1
ATOM 1182 C C . ILE A 1 86 ? -9.27636 16.06656 1.40422 1.000 16.92614 84 ILE O C 1
ATOM 1183 O O . ILE A 1 86 ? -8.85859 14.99808 1.86286 1.000 17.94684 84 ILE O O 1
ATOM 1199 N N . ALA A 1 87 ? -10.21957 16.80438 1.99051 1.000 16.11136 85 ALA O N 1
ATOM 1200 C CA . ALA A 1 87 ? -10.69220 16.47111 3.32584 1.000 17.17438 85 ALA O CA 1
ATOM 1201 C C . ALA A 1 87 ? -11.98445 17.19344 3.63780 1.000 16.40869 85 ALA O C 1
ATOM 1202 O O . ALA A 1 87 ? -12.36297 18.18067 3.00119 1.000 16.71639 85 ALA O O 1
ATOM 1209 N N . GLU A 1 88 ? -12.67976 16.64940 4.63490 1.000 16.33721 86 GLU O N 1
ATOM 1210 C CA . GLU A 1 88 ? -13.84223 17.30228 5.21957 1.000 16.60737 86 GLU O CA 1
ATOM 1211 C C . GLU A 1 88 ? -13.85733 17.05626 6.71298 1.000 16.66013 86 GLU O C 1
ATOM 1212 O O . GLU A 1 88 ? -13.40428 16.00831 7.16675 1.000 17.19852 86 GLU O O 1
ATOM 1224 N N . PRO A 1 89 ? -14.39194 17.99105 7.49451 1.000 16.76940 87 PRO O N 1
ATOM 1225 C CA . PRO A 1 89 ? -14.42743 17.78729 8.93699 1.000 19.14318 87 PRO O CA 1
ATOM 1226 C C . PRO A 1 89 ? -15.65959 16.95852 9.27744 1.000 18.52559 87 PRO O C 1
ATOM 1227 O O . PRO A 1 89 ? -16.67227 16.93504 8.55724 1.000 22.49355 87 PRO O O 1
ATOM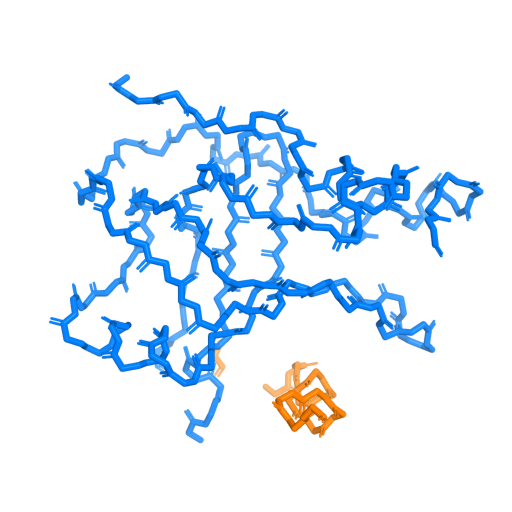 1238 N N . ALA A 1 90 ? -15.59734 16.34979 10.47313 1.000 19.47559 88 ALA O N 1
ATOM 1239 C CA . ALA A 1 90 ? -16.78398 15.70529 11.01715 1.000 20.69844 88 ALA O CA 1
ATOM 1240 C C . ALA A 1 90 ? -16.77775 15.84917 12.52863 1.000 22.62397 88 ALA O C 1
ATOM 1241 O O . ALA A 1 90 ? -15.74636 15.74383 13.18708 1.000 24.00418 88 ALA O O 1
ATOM 1248 N N . ILE A 1 91 ? -17.95871 16.10256 13.07223 1.000 26.34268 89 ILE O N 1
ATOM 1249 C CA . ILE A 1 91 ? -18.16396 16.12044 14.51772 1.000 26.78688 89 ILE O CA 1
ATOM 1250 C C . ILE A 1 91 ? -19.24278 15.10071 14.78318 1.000 33.40305 89 ILE O C 1
ATOM 1251 O O . ILE A 1 91 ? -20.35362 15.24304 14.25250 1.000 32.71907 89 ILE O O 1
ATOM 1267 N N . VAL A 1 92 ? -18.93076 14.06827 15.57236 1.000 32.80086 90 VAL O N 1
ATOM 1268 C CA . VAL A 1 92 ? -19.95184 13.14280 16.05904 1.000 40.10709 90 VAL O CA 1
ATOM 1269 C C . VAL A 1 92 ? -20.53557 13.82555 17.29186 1.000 42.18166 90 VAL O C 1
ATOM 1270 O O . VAL A 1 92 ? -19.96916 13.72829 18.38246 1.000 35.19900 90 VAL O O 1
ATOM 1283 N N . ARG A 1 93 ? -21.64036 14.57047 17.11937 1.000 41.31861 91 ARG O N 1
ATOM 1284 C CA . ARG A 1 93 ? -22.05508 15.48740 18.17463 1.000 41.24396 91 ARG O CA 1
ATOM 1285 C C . ARG A 1 93 ? -22.58707 14.73748 19.38272 1.000 39.16359 91 ARG O C 1
ATOM 1286 O O . ARG A 1 93 ? -22.47595 15.23713 20.49563 1.000 44.80511 91 ARG O O 1
ATOM 1307 N N . GLU A 1 94 ? -23.13799 13.53686 19.20219 1.000 40.70277 92 GLU O N 1
ATOM 1308 C CA . GLU A 1 94 ? -23.66957 12.84885 20.37372 1.000 46.41845 92 GLU O CA 1
ATOM 1309 C C . GLU A 1 94 ? -22.56968 12.19940 21.21932 1.000 41.00050 92 GLU O C 1
ATOM 1310 O O . GLU A 1 94 ? -22.83600 11.81212 22.36082 1.000 43.26301 92 GLU O O 1
ATOM 1322 N N . ARG A 1 95 ? -21.33602 12.09420 20.70219 1.000 38.03674 93 ARG O N 1
ATOM 1323 C CA . ARG A 1 95 ? -20.20979 11.59570 21.49868 1.000 41.40707 93 ARG O CA 1
ATOM 1324 C C . ARG A 1 95 ? -19.18574 12.72014 21.73686 1.000 41.14309 93 ARG O C 1
ATOM 1325 O O . ARG A 1 95 ? -18.17295 12.48952 22.40338 1.000 42.01462 93 ARG O O 1
ATOM 1346 N N . LYS A 1 96 ? -19.40390 13.90726 21.15770 1.000 38.04606 94 LYS O N 1
ATOM 1347 C CA . LYS A 1 96 ? -18.44347 15.02696 21.12853 1.000 37.83692 94 LYS O CA 1
ATOM 1348 C C . LYS A 1 96 ? -17.04410 14.60152 20.66805 1.000 40.24765 94 LYS O C 1
ATOM 1349 O O . LYS A 1 96 ? -16.03625 14.93237 21.30036 1.000 44.09568 94 LYS O O 1
ATOM 1368 N N . LYS A 1 97 ? -16.99402 13.84425 19.57787 1.000 29.49808 95 LYS O N 1
ATOM 1369 C CA . LYS A 1 97 ? -15.76649 13.37283 18.95426 1.000 26.26201 95 LYS O CA 1
ATOM 1370 C C . LYS A 1 97 ? -15.53501 14.16543 17.66844 1.000 29.24613 95 LYS O C 1
ATOM 1371 O O . LYS A 1 97 ? -16.47527 14.39969 16.89148 1.000 32.49257 95 LYS O O 1
ATOM 1390 N N . TYR A 1 98 ? -14.28717 14.56563 17.44364 1.000 22.14823 96 TYR O N 1
ATOM 1391 C CA . TYR A 1 98 ? -13.87055 15.33700 16.28395 1.000 20.14888 96 TYR O CA 1
ATOM 1392 C C . TYR A 1 98 ? -13.01154 14.46309 15.38523 1.000 20.79099 96 TYR O C 1
ATOM 1393 O O . TYR A 1 98 ? -12.16435 13.69713 15.86167 1.000 26.37521 96 TYR O O 1
ATOM 1411 N N . VAL A 1 99 ? -13.25813 14.52632 14.08534 1.000 20.56966 97 VAL O N 1
ATOM 1412 C CA . VAL A 1 99 ? -12.46333 13.74366 13.15457 1.000 20.60174 97 VAL O CA 1
ATOM 1413 C C . VAL A 1 99 ? -12.25383 14.55818 11.89006 1.000 18.44068 97 VAL O C 1
ATOM 1414 O O . VAL A 1 99 ? -13.13431 15.29259 11.43461 1.000 19.47726 97 VAL O O 1
ATOM 1427 N N . LEU A 1 100 ? -11.08643 14.39473 11.26544 1.000 18.28405 98 LEU O N 1
ATOM 1428 C CA . LEU A 1 100 ? -10.85793 14.91987 9.93688 1.000 16.62541 98 LEU O CA 1
ATOM 1429 C C . LEU A 1 100 ? -10.90373 13.73740 8.97663 1.000 17.07383 98 LEU O C 1
ATOM 1430 O O . LEU A 1 100 ? -10.10740 12.81741 9.10860 1.000 19.12746 98 LEU O O 1
ATOM 1446 N N . LEU A 1 101 ? -11.82372 13.76944 8.02647 1.000 17.18885 99 LEU O N 1
ATOM 1447 C CA . LEU A 1 101 ? -11.95113 12.71585 7.01944 1.000 18.54163 99 LEU O CA 1
ATOM 1448 C C . LEU A 1 101 ? -11.03829 13.11645 5.86270 1.000 18.45587 99 LEU O C 1
ATOM 1449 O O . LEU A 1 101 ? -11.29396 14.10642 5.17707 1.000 20.99435 99 LEU O O 1
ATOM 1465 N N . VAL A 1 102 ? -9.98871 12.34339 5.64479 1.000 17.73117 100 VAL O N 1
ATOM 1466 C CA . VAL A 1 102 ? -8.95033 12.70168 4.67246 1.000 17.61917 100 VAL O CA 1
ATOM 1467 C C . VAL A 1 102 ? -9.05183 11.75379 3.48580 1.000 20.21536 100 VAL O C 1
ATOM 1468 O O . VAL A 1 102 ? -8.84340 10.54805 3.62564 1.000 21.20219 100 VAL O O 1
ATOM 1481 N N . ASP A 1 103 ? -9.37689 12.28938 2.30907 1.000 19.10925 101 ASP O N 1
ATOM 1482 C CA . ASP A 1 103 ? -9.46729 11.49254 1.10544 1.000 20.50547 101 ASP O CA 1
ATOM 1483 C C . ASP A 1 103 ? -8.18661 11.52408 0.29017 1.000 19.98365 101 ASP O C 1
ATOM 1484 O O . ASP A 1 103 ? -8.01305 10.64873 -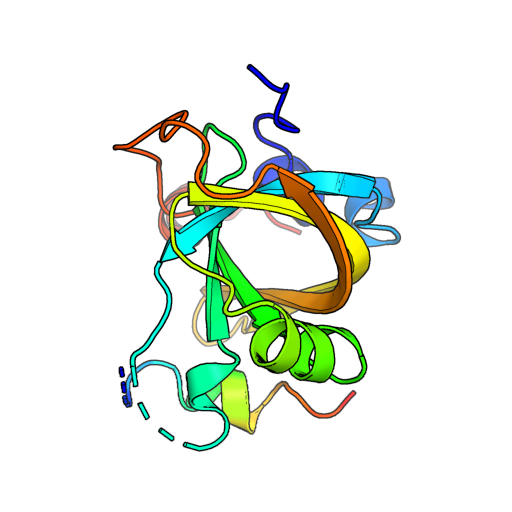0.55396 1.000 20.71566 101 ASP O O 1
ATOM 1493 N N . ASP A 1 104 ? -7.28381 12.49005 0.51927 1.000 19.25151 102 ASP O N 1
ATOM 1494 C CA . ASP A 1 104 ? -6.01657 12.47334 -0.21054 1.000 17.37203 102 ASP O CA 1
ATOM 1495 C C . ASP A 1 104 ? -5.06972 13.37303 0.55548 1.000 19.04173 102 ASP O C 1
ATOM 1496 O O . ASP A 1 104 ? -5.50072 14.35265 1.18616 1.000 17.14005 102 ASP O O 1
ATOM 1505 N N . PHE A 1 105 ? -3.77740 13.02283 0.50154 1.000 18.38807 103 PHE O N 1
ATOM 1506 C CA . PHE A 1 105 ? -2.72049 13.80896 1.11894 1.000 16.21093 103 PHE O CA 1
ATOM 1507 C C . PHE A 1 105 ? -1.45967 13.56678 0.32168 1.000 18.02855 103 PHE O C 1
ATOM 1508 O O . PHE A 1 105 ? -1.37971 12.63739 -0.50447 1.000 18.61836 103 PHE O O 1
ATOM 1525 N N . GLU A 1 106 ? -0.46677 14.39871 0.57324 1.000 18.92998 104 GLU O N 1
ATOM 1526 C CA . GLU A 1 106 ? 0.84567 14.12822 0.02257 1.000 18.60429 104 GLU O CA 1
ATOM 1527 C C . GLU A 1 106 ? 1.88293 14.08369 1.12601 1.000 17.10284 104 GLU O C 1
ATOM 1528 O O . GLU A 1 106 ? 1.73466 14.72050 2.19081 1.000 19.50060 104 GLU O O 1
ATOM 1540 N N . LEU A 1 107 ? 2.89594 13.26611 0.87416 1.000 21.91158 105 LEU O N 1
ATOM 1541 C CA . LEU A 1 107 ? 3.98570 13.11142 1.82517 1.000 20.06447 105 LEU O CA 1
ATOM 1542 C C . LEU A 1 107 ? 4.94740 14.27453 1.67479 1.000 20.98151 105 LEU O C 1
ATOM 1543 O O . LEU A 1 107 ? 5.45031 14.53700 0.57594 1.000 24.80428 105 LEU O O 1
ATOM 1559 N N . VAL A 1 108 ? 5.22331 14.95708 2.78076 1.000 18.54765 106 VAL O N 1
ATOM 1560 C CA . VAL A 1 108 ? 6.17318 16.03779 2.82281 1.000 18.70189 106 VAL O CA 1
ATOM 1561 C C . VAL A 1 108 ? 7.54518 15.55721 3.30138 1.000 20.56243 106 VAL O C 1
ATOM 1562 O O . VAL A 1 108 ? 8.55205 15.81115 2.66632 1.000 22.62286 106 VAL O O 1
ATOM 1575 N N . GLN A 1 109 ? 7.60595 14.87929 4.44937 1.000 22.34622 107 GLN O N 1
ATOM 1576 C CA . GLN A 1 109 ? 8.88097 14.43097 4.98398 1.000 26.11483 107 GLN O CA 1
ATOM 1577 C C . GLN A 1 109 ? 8.65507 13.16243 5.78248 1.000 25.06997 107 GLN O C 1
ATOM 1578 O O . GLN A 1 109 ? 7.77008 13.10941 6.63777 1.000 26.64599 107 GLN O O 1
ATOM 1592 N N . SER A 1 110 ? 9.46804 12.15315 5.52427 1.000 35.17415 108 SER O N 1
ATOM 1593 C CA . SER A 1 110 ? 9.39633 10.94651 6.32060 1.000 35.90962 108 SER O CA 1
ATOM 1594 C C . SER A 1 110 ? 10.21895 11.10043 7.58886 1.000 41.85656 108 SER O C 1
ATOM 1595 O O . SER A 1 110 ? 11.34562 11.61599 7.55756 1.000 39.94155 108 SER O O 1
ATOM 1603 N N . ARG A 1 111 ? 9.64243 10.64323 8.69943 1.000 39.31896 109 ARG O N 1
ATOM 1604 C CA . ARG A 1 111 ? 10.37580 10.40906 9.93997 1.000 46.37759 109 ARG O CA 1
ATOM 1605 C C . ARG A 1 111 ? 11.08052 11.67412 10.41600 1.000 48.97008 109 ARG O C 1
ATOM 1606 O O . ARG A 1 111 ? 12.25490 11.65776 10.79592 1.000 50.27277 109 ARG O O 1
ATOM 1610 N N . ALA A 1 112 ? 10.34831 12.78017 10.39934 1.000 40.85931 110 ALA O N 1
ATOM 1611 C CA . ALA A 1 112 ? 10.85381 14.02761 10.94695 1.000 41.11327 110 ALA O CA 1
ATOM 1612 C C . ALA A 1 112 ? 10.80193 13.98528 12.46753 1.000 45.14194 110 ALA 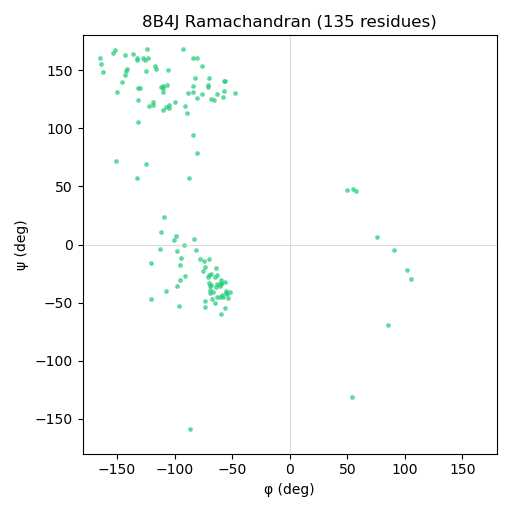O C 1
ATOM 1613 O O . ALA A 1 112 ? 9.99813 13.25965 13.06076 1.000 44.50371 110 ALA O O 1
ATOM 1620 N N . ASP A 1 113 ? 11.68873 14.75129 13.09960 1.000 47.65125 111 ASP O N 1
ATOM 1621 C CA . ASP A 1 113 ? 11.67890 14.81666 14.55213 1.000 48.93837 111 ASP O CA 1
ATOM 1622 C C . ASP A 1 113 ? 10.29177 15.26970 14.99295 1.000 45.08854 111 ASP O C 1
ATOM 1623 O O . ASP A 1 113 ? 9.68523 16.13956 14.35951 1.000 45.56296 111 ASP O O 1
ATOM 1632 N N . MET A 1 114 ? 9.77456 14.69015 16.07673 1.000 50.71637 112 MET O N 1
ATOM 1633 C CA . MET A 1 114 ? 8.44923 15.10263 16.52376 1.000 50.06904 112 MET O CA 1
ATOM 1634 C C . MET A 1 114 ? 8.48973 16.57058 16.93474 1.000 56.22011 112 MET O C 1
ATOM 1635 O O . MET A 1 114 ? 9.35178 16.99613 17.70984 1.000 55.66676 112 MET O O 1
ATOM 1649 N N . VAL A 1 115 ? 7.55112 17.34516 16.39285 1.000 54.88944 113 VAL O N 1
ATOM 1650 C CA . VAL A 1 115 ? 7.51264 18.78441 16.63535 1.000 62.78311 113 VAL O CA 1
ATOM 1651 C C . VAL A 1 115 ? 7.01959 19.08852 18.05124 1.000 55.90535 113 VAL O C 1
ATOM 1652 O O . VAL A 1 115 ? 7.65885 19.83909 18.79750 1.000 57.51929 113 VAL O O 1
ATOM 1665 N N . ASN A 1 116 ? 5.85967 18.55142 18.43363 1.000 53.17558 114 ASN O N 1
ATOM 1666 C CA . ASN A 1 116 ? 5.33067 18.73339 19.78626 1.000 64.61104 114 ASN O CA 1
ATOM 1667 C C . ASN A 1 116 ? 4.91308 17.36378 20.30897 1.000 65.90485 114 ASN O C 1
ATOM 1668 O O . ASN A 1 116 ? 3.87920 16.82584 19.89426 1.000 64.82273 114 ASN O O 1
ATOM 1679 N N . GLN A 1 117 ? 5.71280 16.80309 21.22117 1.000 61.27260 115 GLN O N 1
ATOM 1680 C CA . GLN A 1 117 ? 5.40627 15.49324 21.78171 1.000 60.44511 115 GLN O CA 1
ATOM 1681 C C . GLN A 1 117 ? 4.24500 15.53194 22.77236 1.000 68.57468 115 GLN O C 1
ATOM 1682 O O . GLN A 1 117 ? 3.63636 14.48540 23.03073 1.000 66.30348 115 GLN O O 1
ATOM 1686 N N . THR A 1 118 ? 3.90673 16.71167 23.31744 1.000 63.69871 116 THR O N 1
ATOM 1687 C CA . THR A 1 118 ? 2.90365 16.83321 24.37664 1.000 62.30215 116 THR O CA 1
ATOM 1688 C C . THR A 1 118 ? 1.83040 17.83686 23.94243 1.000 61.99287 116 THR O C 1
ATOM 1689 O O . THR A 1 118 ? 1.70829 18.93647 24.49609 1.000 66.82260 116 THR O O 1
ATOM 1700 N N . SER A 1 119 ? 1.04571 17.45369 22.95140 1.000 53.56223 117 SER O N 1
ATOM 1701 C CA . SER A 1 119 ? 0.01311 18.35324 22.48185 1.000 40.97985 117 SER O CA 1
ATOM 1702 C C . SER A 1 119 ? -1.30267 18.07563 23.20062 1.000 36.14662 117 SER O C 1
ATOM 1703 O O . SER A 1 119 ? -1.48860 17.05617 23.87189 1.000 38.22121 117 SER O O 1
ATOM 1711 N N . THR A 1 120 ? -2.23446 19.01072 23.02052 1.000 31.46307 118 THR O N 1
ATOM 1712 C CA . THR A 1 120 ? -3.56378 18.95563 23.60559 1.000 27.73653 118 THR O CA 1
ATOM 1713 C C . THR A 1 120 ? -4.49274 18.19454 22.67364 1.000 25.05099 118 THR O C 1
ATOM 1714 O O . THR A 1 120 ? -4.55026 18.47871 21.47113 1.000 25.47311 118 THR O O 1
ATOM 1725 N N . PHE A 1 121 ? -5.22288 17.22714 23.22481 1.000 27.42440 119 PHE O N 1
ATOM 1726 C CA . PHE A 1 121 ? -6.20515 16.51741 22.42191 1.000 24.69895 119 PHE O CA 1
ATOM 1727 C C . PHE A 1 121 ? -7.33214 17.47490 22.06819 1.000 23.13118 119 PHE O C 1
ATOM 1728 O O . PHE A 1 121 ? -7.93314 18.06427 22.96274 1.000 24.19521 119 PHE O O 1
ATOM 1745 N N . LEU A 1 122 ? -7.62097 17.61997 20.78247 1.000 21.87667 120 LEU O N 1
ATOM 1746 C CA . LEU A 1 122 ? -8.61822 18.59952 20.33918 1.000 21.09570 120 LEU O CA 1
ATOM 1747 C C . LEU A 1 122 ? -9.95691 18.40664 21.01437 1.000 23.18719 120 LEU O C 1
ATOM 1748 O O . LEU A 1 122 ? -10.58889 19.38374 21.45123 1.000 25.09353 120 LEU O O 1
ATOM 1764 N N . ASP A 1 123 ? -10.39403 17.15487 21.15980 1.000 23.75915 121 ASP O N 1
ATOM 1765 C CA . ASP A 1 123 ? -11.70474 16.92190 21.72460 1.000 23.13191 121 ASP O CA 1
ATOM 1766 C C . ASP A 1 123 ? -11.77031 17.42494 23.17795 1.000 26.25528 121 ASP O C 1
ATOM 1767 O O . ASP A 1 123 ? -12.84049 17.89138 23.61153 1.000 28.53016 121 ASP O O 1
ATOM 1776 N N . ASN A 1 124 ? -10.65427 17.32193 23.92908 1.000 25.79980 122 ASN O N 1
ATOM 1777 C CA . ASN A 1 124 ? -10.63508 17.81402 25.30930 1.000 24.70740 122 ASN O CA 1
ATOM 1778 C C . ASN A 1 124 ? -10.71204 19.32913 25.31558 1.000 24.74698 122 ASN O C 1
ATOM 1779 O O . ASN A 1 124 ? -11.43735 19.91092 26.13896 1.000 29.17391 122 ASN O O 1
ATOM 1790 N N . TYR A 1 125 ? -10.02303 19.98972 24.37276 1.000 28.01398 123 TYR O N 1
ATOM 1791 C CA . TYR A 1 125 ? -10.07987 21.44904 24.31289 1.000 24.53390 123 TYR O CA 1
ATOM 1792 C C . TYR A 1 125 ? -11.50125 21.93464 24.07103 1.000 24.82792 123 TYR O C 1
ATOM 1793 O O . TYR A 1 125 ? -11.98272 22.84987 24.76266 1.000 29.13463 123 TYR O O 1
ATOM 1811 N N . PHE A 1 126 ? -12.21713 21.30869 23.13388 1.000 25.75506 124 PHE O N 1
ATOM 1812 C CA . PHE A 1 126 ? -13.58172 21.75486 22.87487 1.000 27.21412 124 PHE O CA 1
ATOM 1813 C C . PHE A 1 126 ? -14.56205 21.31386 23.95393 1.000 29.79009 124 PHE O C 1
ATOM 1814 O O . PHE A 1 126 ? -15.58274 21.98843 24.15708 1.000 33.36863 124 PHE O O 1
ATOM 1831 N N . SER A 1 127 ? -14.26312 20.25265 24.71070 1.000 31.11264 125 SER O N 1
ATOM 1832 C CA . SER A 1 127 ? -15.10747 19.94812 25.86828 1.000 32.05120 125 SER O CA 1
ATOM 1833 C C . SER A 1 127 ? -15.11623 21.11364 26.85754 1.000 33.42016 125 SER O C 1
ATOM 1834 O O . SER A 1 127 ? -16.13435 21.36391 27.51749 1.000 34.12151 125 SER O O 1
ATOM 1842 N N . GLU A 1 128 ? -14.00389 21.84190 26.96389 1.000 32.87398 126 GLU O N 1
ATOM 1843 C CA . GLU A 1 128 ? -13.91124 23.03908 27.77231 1.000 34.94503 126 GLU O CA 1
ATOM 1844 C C . GLU A 1 128 ? -14.23629 24.32692 27.01840 1.000 31.67256 126 GLU O C 1
ATOM 1845 O O . GLU A 1 128 ? -14.25617 25.39717 27.64894 1.000 32.50398 126 GLU O O 1
ATOM 1857 N N . HIS A 1 129 ? -14.56080 24.24435 25.72241 1.000 32.44339 127 HIS O N 1
ATOM 1858 C CA . HIS A 1 129 ? -14.89861 25.40672 24.89669 1.000 29.38857 127 HIS O CA 1
ATOM 1859 C C . HIS A 1 129 ? -16.15575 25.14317 24.09009 1.000 31.90294 127 HIS O C 1
ATOM 1860 O O . HIS A 1 129 ? -16.16166 25.27502 22.86173 1.000 30.43637 127 HIS O O 1
ATOM 1874 N N . PRO A 1 130 ? -17.25403 24.81602 24.76220 1.000 33.49058 128 PRO O N 1
ATOM 1875 C CA . PRO A 1 130 ? -18.47916 24.40913 24.05493 1.000 35.43184 128 PRO O CA 1
ATOM 1876 C C . PRO A 1 130 ? -19.09298 25.49924 23.20003 1.000 42.47689 128 PRO O C 1
ATOM 1877 O O . PRO A 1 130 ? -19.84940 25.18278 22.27072 1.000 40.94413 128 PRO O O 1
ATOM 1888 N N . ASN A 1 131 ? -18.77432 26.76664 23.44560 1.000 34.36845 129 ASN O N 1
ATOM 1889 C CA . ASN A 1 131 ? -19.37326 27.85380 22.68575 1.000 38.33543 129 ASN O CA 1
ATOM 1890 C C . ASN A 1 131 ? -18.54072 28.29388 21.49322 1.000 32.34117 129 ASN O C 1
ATOM 1891 O O . ASN A 1 131 ? -19.04216 29.06017 20.66548 1.000 38.00664 129 ASN O O 1
ATOM 1902 N N . GLU A 1 132 ? -17.27904 27.85366 21.37830 1.000 30.81984 130 GLU O N 1
ATOM 1903 C CA . GLU A 1 132 ? -16.41888 28.28212 20.28028 1.000 32.21944 130 GLU O CA 1
ATOM 1904 C C . GLU A 1 132 ? -16.54723 27.32875 19.09545 1.000 33.01026 130 GLU O C 1
ATOM 1905 O O . GLU A 1 132 ? -16.35354 27.72839 17.93661 1.000 31.49229 130 GLU O O 1
ATOM 1917 N N . THR A 1 133 ? -16.89196 26.07823 19.37055 1.000 31.04488 131 THR O N 1
ATOM 1918 C CA . THR A 1 133 ? -16.90667 25.06482 18.32982 1.000 35.56482 131 THR O CA 1
ATOM 1919 C C . THR A 1 133 ? -18.06026 25.30148 17.37067 1.000 39.79913 131 THR O C 1
ATOM 1920 O O . THR A 1 133 ? -19.19167 25.66880 17.74955 1.000 38.86960 131 THR O O 1
ATOM 1931 N N . LEU A 1 134 ? -17.76034 25.15001 16.09699 1.000 37.38177 132 LEU O N 1
ATOM 1932 C CA . LEU A 1 134 ? -18.82238 25.05108 15.15006 1.000 36.84130 132 LEU O CA 1
ATOM 1933 C C . LEU A 1 134 ? -19.62123 23.79747 15.47463 1.000 40.58585 132 LEU O C 1
ATOM 1934 O O . LEU A 1 134 ? -20.67679 23.57994 14.88287 1.000 45.88007 132 LEU O O 1
ATOM 1951 N N . SER B 2 7 ? -5.36568 0.58402 18.80829 1.000 88.20455 10 SER P N 1
ATOM 1952 C CA . SER B 2 7 ? -5.72064 -0.58820 18.01758 1.000 81.26276 10 SER P CA 1
ATOM 1953 C C . SER B 2 7 ? -6.79056 -1.43876 18.71967 1.000 82.08925 10 SER P C 1
ATOM 1954 O O . SER B 2 7 ? -6.68387 -2.66510 18.75390 1.000 82.54127 10 SER P O 1
ATOM 1970 N N . ASP B 2 9 ? -11.36750 -1.15418 20.17339 1.000 45.44270 12 ASP P N 1
ATOM 1971 C CA . ASP B 2 9 ? -12.72880 -0.91667 19.64911 1.000 45.27320 12 ASP P CA 1
ATOM 1972 C C . ASP B 2 9 ? -13.41038 0.39827 20.07778 1.000 41.42726 12 ASP P C 1
ATOM 1973 O O . ASP B 2 9 ? -14.60424 0.61289 19.82925 1.000 40.24547 12 ASP P O 1
ATOM 1982 N N . ASP B 2 10 ? -12.64218 1.29961 20.68654 1.000 47.23027 13 ASP P N 1
ATOM 1983 C CA . ASP B 2 10 ? -13.23246 2.52462 21.22237 1.000 40.60510 13 ASP P CA 1
ATOM 1984 C C . ASP B 2 10 ? -13.74732 3.47590 20.14392 1.000 41.96026 13 ASP P C 1
ATOM 1985 O O . ASP B 2 10 ? -14.61419 4.31045 20.42798 1.000 41.68305 13 ASP P O 1
ATOM 1994 N N . ASP B 2 11 ? -13.20343 3.41755 18.92928 1.000 39.65009 14 ASP P N 1
ATOM 1995 C CA . ASP B 2 11 ? -13.60706 4.33609 17.86875 1.000 39.14682 14 ASP P CA 1
ATOM 1996 C C . ASP B 2 11 ? -14.41827 3.64265 16.78124 1.000 40.87974 14 ASP P C 1
ATOM 1997 O O . ASP B 2 11 ? -14.47183 4.12413 15.64735 1.000 39.80396 14 ASP P O 1
ATOM 2006 N N . ASP B 2 12 ? -15.06360 2.52391 17.11472 1.000 39.65652 15 ASP P N 1
ATOM 2007 C CA . ASP B 2 12 ? -15.98112 1.88182 16.18170 1.000 40.36687 15 ASP P CA 1
ATOM 2008 C C . ASP B 2 12 ? -17.11923 2.81831 15.80198 1.000 41.42717 15 ASP P C 1
ATOM 2009 O O . ASP B 2 12 ? -17.67073 2.71277 14.70458 1.000 44.90972 15 ASP P O 1
ATOM 2018 N N . ASP B 2 13 ? -17.50869 3.71290 16.71128 1.000 57.74582 16 ASP P N 1
ATOM 2019 C CA . ASP B 2 13 ? -18.49147 4.74198 16.38581 1.000 56.48355 16 ASP P CA 1
ATOM 2020 C C . ASP B 2 13 ? -18.04899 5.56403 15.18360 1.000 55.00964 16 ASP P C 1
ATOM 2021 O O . ASP B 2 13 ? -18.76119 5.64571 14.17674 1.000 56.90939 16 ASP P O 1
ATOM 2030 N N . ILE B 2 14 ? -16.84484 6.14095 15.24662 1.000 46.80651 17 ILE P N 1
ATOM 2031 C CA . ILE B 2 14 ? -16.34537 6.93194 14.12492 1.000 45.72798 17 ILE P CA 1
ATOM 2032 C C . ILE B 2 14 ? -16.40356 6.11885 12.83639 1.000 53.94136 17 ILE P C 1
ATOM 2033 O O . ILE B 2 14 ? -16.85029 6.60393 11.78855 1.000 56.80966 17 ILE P O 1
ATOM 2049 N N . LEU B 2 15 ? -15.95381 4.86622 12.88695 1.000 53.92421 18 LEU P N 1
ATOM 2050 C CA . LEU B 2 15 ? -15.90900 4.07130 11.66220 1.000 56.36025 18 LEU P CA 1
ATOM 2051 C C . LEU B 2 15 ? -17.32328 3.77450 11.16360 1.000 60.66728 18 LEU P C 1
ATOM 2052 O O . LEU B 2 15 ? -17.62366 3.95899 9.97902 1.000 63.37180 18 LEU P O 1
ATOM 2068 N N . LEU B 2 16 ? -18.21481 3.34436 12.06270 1.000 67.32855 19 LEU P N 1
ATOM 2069 C CA . LEU B 2 16 ? -19.58478 3.01001 11.67153 1.000 72.32840 19 LEU P CA 1
ATOM 2070 C C . LEU B 2 16 ? -20.29103 4.21453 11.04861 1.000 76.61021 19 LEU P C 1
ATOM 2071 O O . LEU B 2 16 ? -20.70199 4.17291 9.88408 1.000 79.55425 19 LEU P O 1
ATOM 2087 N N . GLU B 2 17 ? -20.41125 5.31370 11.80065 1.000 75.82887 20 GLU P N 1
ATOM 2088 C CA . GLU B 2 17 ? -21.13856 6.48884 11.31418 1.000 73.60118 20 GLU P CA 1
ATOM 2089 C C . GLU B 2 17 ? -20.43587 7.11469 10.10563 1.000 68.73434 20 GLU P C 1
ATOM 2090 O O . GLU B 2 17 ? -21.05048 7.29878 9.04787 1.000 73.66237 20 GLU P O 1
ATOM 2102 N N . LEU B 2 18 ? -19.13702 7.37523 10.21417 1.000 57.44323 21 LEU P N 1
ATOM 2103 C CA . LEU B 2 18 ? -18.39262 8.02982 9.14748 1.000 52.57491 21 LEU P CA 1
ATOM 2104 C C . LEU B 2 18 ? -17.89576 6.99437 8.13592 1.000 60.85176 21 LEU P C 1
ATOM 2105 O O . LEU B 2 18 ? -18.42129 5.88050 8.04030 1.000 70.75144 21 LEU P O 1
ATOM 2121 N N . GLY B 2 19 ? -16.86793 7.34413 7.36821 1.000 63.35133 22 GLY P N 1
ATOM 2122 C CA . GLY B 2 19 ? -16.34833 6.45202 6.35399 1.000 65.47848 22 GLY P CA 1
ATOM 2123 C C . GLY B 2 19 ? -17.16043 6.63211 5.09650 1.000 76.68139 22 GLY P C 1
ATOM 2124 O O . GLY B 2 19 ? -16.67533 7.19219 4.11263 1.000 80.10600 22 GLY P O 1
ATOM 2128 N N . THR B 2 20 ? -18.41560 6.19283 5.13993 1.000 80.46519 23 THR P N 1
ATOM 2129 C CA . THR B 2 20 ? -19.36540 6.48421 4.07350 1.000 83.57333 23 THR P CA 1
ATOM 2130 C C . THR B 2 20 ? -19.76663 7.96445 4.08894 1.000 86.22562 23 THR P C 1
ATOM 2131 O O . THR B 2 20 ? -20.02149 8.53453 5.15568 1.000 82.87959 23 THR P O 1
ATOM 2142 N N . ARG B 2 21 ? -19.79274 8.58829 2.89519 1.000 60.78427 24 ARG P N 1
ATOM 2143 C CA . ARG B 2 21 ? -20.08490 10.03857 2.69540 1.000 55.98265 24 ARG P CA 1
ATOM 2144 C C . ARG B 2 21 ? -21.46228 10.25101 2.06524 1.000 55.92960 24 ARG P C 1
ATOM 2145 O O . ARG B 2 21 ? -21.63464 10.57131 0.85404 1.000 57.64351 24 ARG P O 1
#

Foldseek 3Di:
DDAFQAPVVVVCFQPVVCQVPVFFTKWFFLAADPVQNRQWTWIGRLAEIAIEGEDAVRVVCCVVVVRGGQWIKGQHDWHWDAPPVVLHTYIYGDDIGTDDPNHDDNHNDHHYVSVVCVVVVPRGD/DCPCVVVVVVDPDD

Sequence (139 aa):
SVQLSRGDFHSIFTNKQRYDNPTGGVYQVYNTRKSNRKNLIMISDGIYHMKALLRNQAASKFQSMELQRGDIIRVIIAEPAIVRERKKYVLLVDDFELVQSRADMVNQTSTFLDNYFSEHPNETLSDDDDDILLELGTR

Radius of gyration: 13.75 Å; Cα contacts (8 Å, |Δi|>4): 285; chains: 2; bounding box: 36×33×30 Å